Protein AF-A0A354YZP4-F1 (afdb_monomer_lite)

Foldseek 3Di:
DDPPPDDALVRLLVVLAVVVVVPDQEDASEALVPDVRSVVSLVVNVVRDDNHHYDYDDD

pLDDT: mean 93.14, std 6.36, range [65.56, 97.81]

Structure (mmCIF, N/CA/C/O backbone):
data_AF-A0A354YZP4-F1
#
_entry.id   AF-A0A354YZP4-F1
#
loop_
_atom_site.group_PDB
_atom_site.id
_atom_site.type_symbol
_atom_site.label_atom_id
_atom_site.label_alt_id
_atom_site.label_comp_id
_atom_site.label_asym_id
_atom_site.label_entity_id
_atom_site.label_seq_id
_atom_site.pdbx_PDB_ins_code
_atom_site.Cartn_x
_atom_site.Cartn_y
_atom_site.Cartn_z
_atom_site.occupancy
_atom_site.B_iso_or_equiv
_atom_site.auth_seq_id
_atom_site.auth_comp_id
_atom_site.auth_asym_id
_atom_site.auth_atom_id
_atom_site.pdbx_PDB_model_num
ATOM 1 N N . GLN A 1 1 ? 2.835 10.904 -6.433 1.00 65.56 1 GLN A N 1
ATOM 2 C CA . GLN A 1 1 ? 4.180 10.433 -6.037 1.00 65.56 1 GLN A CA 1
ATOM 3 C C . GLN A 1 1 ? 5.191 11.540 -6.282 1.00 65.56 1 GLN A C 1
ATOM 5 O O . GLN A 1 1 ? 5.183 12.105 -7.370 1.00 65.56 1 GLN A O 1
ATOM 10 N N . SER A 1 2 ? 6.013 11.873 -5.284 1.00 80.00 2 SER A N 1
ATOM 11 C CA . SER A 1 2 ? 7.062 12.895 -5.413 1.00 80.00 2 SER A CA 1
ATOM 12 C C . SER A 1 2 ? 8.353 12.268 -5.955 1.00 80.00 2 SER A C 1
ATOM 14 O O . SER A 1 2 ? 8.701 11.168 -5.513 1.00 80.00 2 SER A O 1
ATOM 16 N N . PRO A 1 3 ? 9.081 12.925 -6.877 1.00 73.00 3 PRO A N 1
ATOM 17 C CA . PRO A 1 3 ? 10.378 12.439 -7.347 1.00 73.00 3 PRO A CA 1
ATOM 18 C C . PRO A 1 3 ? 11.318 12.121 -6.175 1.00 73.00 3 PRO A C 1
ATOM 20 O O . PRO A 1 3 ? 11.439 12.913 -5.244 1.00 73.00 3 PRO A O 1
ATOM 23 N N . GLY A 1 4 ? 11.955 10.947 -6.200 1.00 76.31 4 GLY A N 1
ATOM 24 C CA . GLY A 1 4 ? 12.871 10.494 -5.143 1.00 76.31 4 GLY A CA 1
ATOM 25 C C . GLY A 1 4 ? 12.207 9.941 -3.875 1.00 76.31 4 GLY A C 1
ATOM 26 O O . GLY A 1 4 ? 12.913 9.497 -2.977 1.00 76.31 4 GLY A O 1
ATOM 27 N N . CYS A 1 5 ? 10.873 9.912 -3.792 1.00 79.31 5 CYS A N 1
ATOM 28 C CA . CYS A 1 5 ? 10.134 9.415 -2.626 1.00 79.31 5 CYS A CA 1
ATOM 29 C C . CYS A 1 5 ? 9.588 7.988 -2.837 1.00 79.31 5 CYS A C 1
ATOM 31 O O . CYS A 1 5 ? 8.454 7.670 -2.478 1.00 79.31 5 CYS A O 1
ATOM 33 N N . SER A 1 6 ? 10.380 7.124 -3.476 1.00 83.56 6 SER A N 1
ATOM 34 C CA . SER A 1 6 ? 10.015 5.720 -3.671 1.00 83.56 6 SER A CA 1
ATOM 35 C C . SER A 1 6 ? 10.171 4.951 -2.362 1.00 83.56 6 SER A C 1
ATOM 37 O O . SER A 1 6 ? 11.202 5.041 -1.700 1.00 83.56 6 SER A O 1
ATOM 39 N N . MET A 1 7 ? 9.155 4.170 -2.003 1.00 87.19 7 MET A N 1
ATOM 40 C CA . MET A 1 7 ? 9.171 3.301 -0.829 1.00 87.19 7 MET A CA 1
ATOM 41 C C . MET A 1 7 ? 9.167 1.839 -1.263 1.00 87.19 7 MET A C 1
ATOM 43 O O . MET A 1 7 ? 8.430 1.460 -2.176 1.00 87.19 7 MET A O 1
ATOM 47 N N . THR A 1 8 ? 9.932 1.006 -0.564 1.00 90.44 8 THR A N 1
ATOM 48 C CA . THR A 1 8 ? 9.804 -0.452 -0.661 1.00 90.44 8 THR A CA 1
ATOM 49 C C . THR A 1 8 ? 8.467 -0.911 -0.074 1.00 90.44 8 THR A C 1
ATOM 51 O O . THR A 1 8 ? 7.853 -0.208 0.732 1.00 90.44 8 THR A O 1
ATOM 54 N N . THR A 1 9 ? 8.018 -2.121 -0.410 1.00 88.19 9 THR A N 1
ATOM 55 C CA . THR A 1 9 ? 6.780 -2.694 0.149 1.00 88.19 9 THR A CA 1
ATOM 56 C C . THR A 1 9 ? 6.790 -2.728 1.681 1.00 88.19 9 THR A C 1
ATOM 58 O O . THR A 1 9 ? 5.791 -2.388 2.311 1.00 88.19 9 THR A O 1
ATOM 61 N N . ALA A 1 10 ? 7.935 -3.045 2.296 1.00 91.38 10 ALA A N 1
ATOM 62 C CA . ALA A 1 10 ? 8.090 -3.035 3.751 1.00 91.38 10 ALA A CA 1
ATOM 63 C C . ALA A 1 10 ? 7.920 -1.627 4.350 1.00 91.38 10 ALA A C 1
ATOM 65 O O . ALA A 1 10 ? 7.256 -1.463 5.373 1.00 91.38 10 ALA A O 1
ATOM 66 N N . GLN A 1 11 ? 8.472 -0.602 3.692 1.00 94.19 11 GLN A N 1
ATOM 67 C CA . GLN A 1 11 ? 8.302 0.792 4.107 1.00 94.19 11 GLN A CA 1
ATOM 68 C C . GLN A 1 11 ? 6.850 1.261 3.944 1.00 94.19 11 GLN A C 1
ATOM 70 O O . GLN A 1 11 ? 6.327 1.922 4.842 1.00 94.19 11 GLN A O 1
ATOM 75 N N . LYS A 1 12 ? 6.177 0.877 2.848 1.00 93.25 12 LYS A N 1
ATOM 76 C CA . LYS A 1 12 ? 4.748 1.168 2.641 1.00 93.25 12 LYS A CA 1
ATOM 77 C C . LYS A 1 12 ? 3.885 0.539 3.747 1.00 93.25 12 LYS A C 1
ATOM 79 O O . LYS A 1 12 ? 3.025 1.214 4.300 1.00 93.25 12 LYS A O 1
ATOM 84 N N . LEU A 1 13 ? 4.149 -0.717 4.122 1.00 94.38 13 LEU A N 1
ATOM 85 C CA . LEU A 1 13 ? 3.456 -1.414 5.216 1.00 94.38 13 LEU A CA 1
ATOM 86 C C . LEU A 1 13 ? 3.658 -0.746 6.579 1.00 94.38 13 LEU A C 1
ATOM 88 O O . LEU A 1 13 ? 2.700 -0.607 7.338 1.00 94.38 13 LEU A O 1
ATOM 92 N N . ALA A 1 14 ? 4.889 -0.336 6.896 1.00 95.31 14 ALA A N 1
ATOM 93 C CA . ALA A 1 14 ? 5.177 0.365 8.145 1.00 95.31 14 ALA A CA 1
ATOM 94 C C . ALA A 1 14 ? 4.402 1.689 8.228 1.00 95.31 14 ALA A C 1
ATOM 96 O O . ALA A 1 14 ? 3.734 1.943 9.227 1.00 95.31 14 ALA A O 1
ATOM 97 N N . MET A 1 15 ? 4.417 2.478 7.148 1.00 95.38 15 MET A N 1
ATOM 98 C CA . MET A 1 15 ? 3.658 3.727 7.058 1.00 95.38 15 MET A CA 1
ATOM 99 C C . MET A 1 15 ? 2.147 3.490 7.173 1.00 95.38 15 MET A C 1
ATOM 101 O O . MET A 1 15 ? 1.474 4.195 7.918 1.00 95.38 15 MET A O 1
ATOM 105 N N . ALA A 1 16 ? 1.615 2.476 6.481 1.00 96.25 16 ALA A N 1
ATOM 106 C CA . ALA A 1 16 ? 0.196 2.131 6.521 1.00 96.25 16 ALA A CA 1
ATOM 107 C C . ALA A 1 16 ? -0.291 1.844 7.948 1.00 96.25 16 ALA A C 1
ATOM 109 O O . ALA A 1 16 ? -1.338 2.345 8.347 1.00 96.25 16 ALA A O 1
ATOM 110 N N . ARG A 1 17 ? 0.488 1.090 8.735 1.00 96.06 17 ARG A N 1
ATOM 111 C CA . ARG A 1 17 ? 0.171 0.808 10.144 1.00 96.06 17 ARG A CA 1
ATOM 112 C C . ARG A 1 17 ? 0.152 2.078 10.985 1.00 96.06 17 ARG A C 1
ATOM 114 O O . ARG A 1 17 ? -0.816 2.310 11.691 1.00 96.06 17 ARG A O 1
ATOM 121 N N . THR A 1 18 ? 1.163 2.935 10.842 1.00 97.00 18 THR A N 1
ATOM 122 C CA . THR A 1 18 ? 1.214 4.211 11.570 1.00 97.00 18 THR A CA 1
ATOM 123 C C . THR A 1 18 ? 0.025 5.115 11.242 1.00 97.00 18 THR A C 1
ATOM 125 O O . THR A 1 18 ? -0.511 5.764 12.134 1.00 97.00 18 THR A O 1
ATOM 128 N N . LEU A 1 19 ? -0.411 5.155 9.980 1.00 96.94 19 LEU A N 1
ATOM 129 C CA . LEU A 1 19 ? -1.580 5.940 9.574 1.00 96.94 19 LEU A CA 1
ATOM 130 C C . LEU A 1 19 ? -2.885 5.362 10.136 1.00 96.94 19 LEU A C 1
ATOM 132 O O . LEU A 1 19 ? -3.739 6.116 10.588 1.00 96.94 19 LEU A O 1
ATOM 136 N N . VAL A 1 20 ? -3.028 4.037 10.156 1.00 96.69 20 VAL A N 1
ATOM 137 C CA . VAL A 1 20 ? -4.181 3.364 10.774 1.00 96.69 20 VAL A CA 1
ATOM 138 C C . VAL A 1 20 ? -4.225 3.622 12.281 1.00 96.69 20 VAL A C 1
ATOM 140 O O . VAL A 1 20 ? -5.278 3.982 12.797 1.00 96.69 20 VAL A O 1
ATOM 143 N N . ASP A 1 21 ? -3.087 3.523 12.973 1.00 96.31 21 ASP A N 1
ATOM 144 C CA . ASP A 1 21 ? -2.981 3.803 14.412 1.00 96.31 21 ASP A CA 1
ATOM 145 C C . ASP A 1 21 ? -3.281 5.275 14.746 1.00 96.31 21 ASP A C 1
ATOM 147 O O . ASP A 1 21 ? -3.774 5.583 15.831 1.00 96.31 21 ASP A O 1
ATOM 151 N N . LEU A 1 22 ? -3.025 6.194 13.805 1.00 97.50 22 LEU A N 1
ATOM 152 C CA . LEU A 1 22 ? -3.417 7.604 13.907 1.00 97.50 22 LEU A CA 1
ATOM 153 C C . LEU A 1 22 ? -4.943 7.802 13.807 1.00 97.50 22 LEU A C 1
ATOM 155 O O . LEU A 1 22 ? -5.440 8.876 14.142 1.00 97.50 22 LEU A O 1
ATOM 159 N N . GLY A 1 23 ? -5.686 6.780 13.376 1.00 96.81 23 GLY A N 1
ATOM 160 C CA . GLY A 1 23 ? -7.143 6.801 13.285 1.00 96.81 23 GLY A CA 1
ATOM 161 C C . GLY A 1 23 ? -7.672 7.409 11.989 1.00 96.81 23 GLY A C 1
ATOM 162 O O . GLY A 1 23 ? -8.719 8.049 12.010 1.00 96.81 23 GLY A O 1
ATOM 163 N N . VAL A 1 24 ? -6.959 7.255 10.866 1.00 97.81 24 VAL A N 1
ATOM 164 C CA . VAL A 1 24 ? -7.488 7.686 9.560 1.00 97.81 24 VAL A CA 1
ATOM 165 C C . VAL A 1 24 ? -8.699 6.844 9.160 1.00 97.81 24 VAL A C 1
ATOM 167 O O . VAL A 1 24 ? -8.686 5.624 9.296 1.00 97.81 24 VAL A O 1
ATOM 170 N N . ASP A 1 25 ? -9.720 7.473 8.582 1.00 97.44 25 ASP A N 1
ATOM 171 C CA . ASP A 1 25 ? -10.892 6.747 8.078 1.00 97.44 25 ASP A CA 1
ATOM 172 C C . ASP A 1 25 ? -10.600 6.002 6.770 1.00 97.44 25 ASP A C 1
ATOM 174 O O . ASP A 1 25 ? -11.222 4.986 6.460 1.00 97.44 25 ASP A O 1
ATOM 178 N N . THR A 1 26 ? -9.673 6.516 5.956 1.00 96.88 26 THR A N 1
ATOM 179 C CA . THR A 1 26 ? -9.337 5.964 4.637 1.00 96.88 26 THR A CA 1
ATOM 180 C C . THR A 1 26 ? -7.841 6.057 4.360 1.00 96.88 26 THR A C 1
ATOM 182 O O . THR A 1 26 ? -7.220 7.096 4.573 1.00 96.88 26 THR A O 1
ATOM 185 N N . LEU A 1 27 ? -7.280 4.972 3.828 1.00 97.56 27 LEU A N 1
ATOM 186 C CA . LEU A 1 27 ? -5.891 4.847 3.409 1.00 97.56 27 LEU A CA 1
ATOM 187 C C . LEU A 1 27 ? -5.816 4.602 1.894 1.00 97.56 27 LEU A C 1
ATOM 189 O O . LEU A 1 27 ? -6.187 3.529 1.416 1.00 97.56 27 LEU A O 1
ATOM 193 N N . GLU A 1 28 ? -5.293 5.566 1.137 1.00 96.75 28 GLU A N 1
ATOM 194 C CA . GLU A 1 28 ? -4.924 5.358 -0.269 1.00 96.75 28 GLU A CA 1
ATOM 195 C C . GLU A 1 28 ? -3.595 4.583 -0.343 1.00 96.75 28 GLU A C 1
ATOM 197 O O . GLU A 1 28 ? -2.526 5.114 -0.048 1.00 96.75 28 GLU A O 1
ATOM 202 N N . ALA A 1 29 ? -3.655 3.304 -0.718 1.00 95.38 29 ALA A N 1
ATOM 203 C CA . ALA A 1 29 ? -2.512 2.386 -0.701 1.00 95.38 29 ALA A CA 1
ATOM 204 C C . ALA A 1 29 ? -1.623 2.467 -1.961 1.00 95.38 29 ALA A C 1
ATOM 206 O O . ALA A 1 29 ? -0.544 1.868 -2.002 1.00 95.38 29 ALA A O 1
ATOM 207 N N . GLY A 1 30 ? -2.060 3.202 -2.988 1.00 93.81 30 GLY A N 1
ATOM 208 C CA . GLY A 1 30 ? -1.318 3.436 -4.228 1.00 93.81 30 GLY A CA 1
ATOM 209 C C . GLY A 1 30 ? -2.141 3.178 -5.490 1.00 93.81 30 GLY A C 1
ATOM 210 O O . GLY A 1 30 ? -3.370 3.194 -5.464 1.00 93.81 30 GLY A O 1
ATOM 211 N N . PHE A 1 31 ? -1.452 2.938 -6.610 1.00 95.31 31 PHE A N 1
ATOM 212 C CA . PHE A 1 31 ? -2.069 2.671 -7.910 1.00 95.31 31 PHE A CA 1
ATOM 213 C C . PHE A 1 31 ? -1.786 1.233 -8.361 1.00 95.31 31 PHE A C 1
ATOM 215 O O . PHE A 1 31 ? -0.761 0.957 -8.978 1.00 95.31 31 PHE A O 1
ATOM 222 N N . ALA A 1 32 ? -2.711 0.315 -8.074 1.00 94.44 32 ALA A N 1
ATOM 223 C CA . ALA A 1 32 ? -2.513 -1.120 -8.303 1.00 94.44 32 ALA A CA 1
ATOM 224 C C . ALA A 1 32 ? -2.278 -1.493 -9.781 1.00 94.44 32 ALA A C 1
ATOM 226 O O . ALA A 1 32 ? -1.627 -2.492 -10.060 1.00 94.44 32 ALA A O 1
ATOM 227 N N . ALA A 1 33 ? -2.778 -0.698 -10.734 1.00 95.19 33 ALA A N 1
ATOM 228 C CA . ALA A 1 33 ? -2.587 -0.960 -12.163 1.00 95.19 33 ALA A CA 1
ATOM 229 C C . ALA A 1 33 ? -1.273 -0.389 -12.735 1.00 95.19 33 ALA A C 1
ATOM 231 O O . ALA A 1 33 ? -1.032 -0.519 -13.934 1.00 95.19 33 ALA A O 1
ATOM 232 N N . ALA A 1 34 ? -0.435 0.260 -11.917 1.00 93.12 34 ALA A N 1
ATOM 233 C CA . ALA A 1 34 ? 0.831 0.828 -12.378 1.00 93.12 34 ALA A CA 1
ATOM 234 C C . ALA A 1 34 ? 1.865 -0.255 -12.733 1.00 93.12 34 ALA A C 1
ATOM 236 O O . ALA A 1 34 ? 2.566 -0.131 -13.737 1.00 93.12 34 ALA A O 1
ATOM 237 N N . SER A 1 35 ? 1.950 -1.317 -11.927 1.00 93.25 35 SER A N 1
ATOM 238 C CA . SER A 1 35 ? 2.869 -2.442 -12.120 1.00 93.25 35 SER A CA 1
ATOM 239 C C . SER A 1 35 ? 2.434 -3.667 -11.291 1.00 93.25 35 SER A C 1
ATOM 241 O O . SER A 1 35 ? 1.667 -3.506 -10.338 1.00 93.25 35 SER A O 1
ATOM 243 N N . PRO A 1 36 ? 2.925 -4.889 -11.589 1.00 94.56 36 PRO A N 1
ATOM 244 C CA . PRO A 1 36 ? 2.703 -6.061 -10.732 1.00 94.56 36 PRO A CA 1
ATOM 245 C C . PRO A 1 36 ? 3.199 -5.865 -9.291 1.00 94.56 36 PRO A C 1
ATOM 247 O O . PRO A 1 36 ? 2.550 -6.317 -8.350 1.00 94.56 36 PRO A O 1
ATOM 250 N N . ASP A 1 37 ? 4.306 -5.140 -9.111 1.00 91.00 37 ASP A N 1
ATOM 251 C CA . ASP A 1 37 ? 4.861 -4.842 -7.787 1.00 91.00 37 ASP A CA 1
ATOM 252 C C . ASP A 1 37 ? 3.959 -3.879 -7.001 1.00 91.00 37 ASP A C 1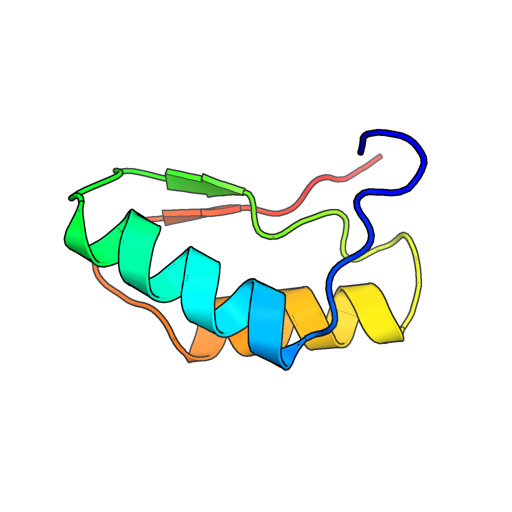
ATOM 254 O O . ASP A 1 37 ? 3.769 -4.043 -5.794 1.00 91.00 37 ASP A O 1
ATOM 258 N N . ASP A 1 38 ? 3.351 -2.893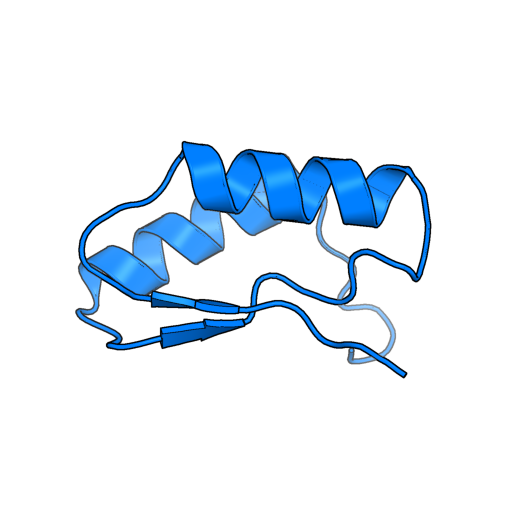 -7.670 1.00 93.06 38 ASP A N 1
ATOM 259 C CA . ASP A 1 38 ? 2.362 -2.010 -7.046 1.00 93.06 38 ASP A CA 1
ATOM 260 C C . ASP A 1 38 ? 1.067 -2.748 -6.711 1.00 93.06 38 ASP A C 1
ATOM 262 O O . ASP A 1 38 ? 0.478 -2.491 -5.658 1.00 93.06 38 ASP A O 1
ATOM 266 N N . PHE A 1 39 ? 0.646 -3.693 -7.556 1.00 95.00 39 PHE A N 1
ATOM 267 C CA . PHE A 1 39 ? -0.490 -4.561 -7.263 1.00 95.00 39 PHE A CA 1
ATOM 268 C C . PHE A 1 39 ? -0.249 -5.377 -5.987 1.00 95.00 39 PHE A C 1
ATOM 270 O O . PHE A 1 39 ? -1.069 -5.340 -5.067 1.00 95.00 39 PHE A O 1
ATOM 277 N N . GLU A 1 40 ? 0.890 -6.066 -5.892 1.00 95.44 40 GLU A N 1
ATOM 278 C CA . GLU A 1 40 ? 1.238 -6.856 -4.707 1.00 95.44 40 GLU A CA 1
ATOM 279 C C . GLU A 1 40 ? 1.433 -5.976 -3.465 1.00 95.44 40 GLU A C 1
ATOM 281 O O . GLU A 1 40 ? 1.008 -6.351 -2.371 1.00 95.44 40 GLU A O 1
ATOM 286 N N . ALA A 1 41 ? 1.977 -4.763 -3.610 1.00 94.31 41 ALA A N 1
ATOM 287 C CA . ALA A 1 41 ? 2.072 -3.816 -2.502 1.00 94.31 41 ALA A CA 1
ATOM 288 C C . ALA A 1 41 ? 0.689 -3.390 -1.977 1.00 94.31 41 ALA A C 1
ATOM 290 O O . ALA A 1 41 ? 0.454 -3.455 -0.768 1.00 94.31 41 ALA A O 1
ATOM 291 N N . VAL A 1 42 ? -0.238 -2.998 -2.860 1.00 96.38 42 VAL A N 1
ATOM 292 C CA . VAL A 1 42 ? -1.614 -2.630 -2.477 1.00 96.38 42 VAL A CA 1
ATOM 293 C C . VA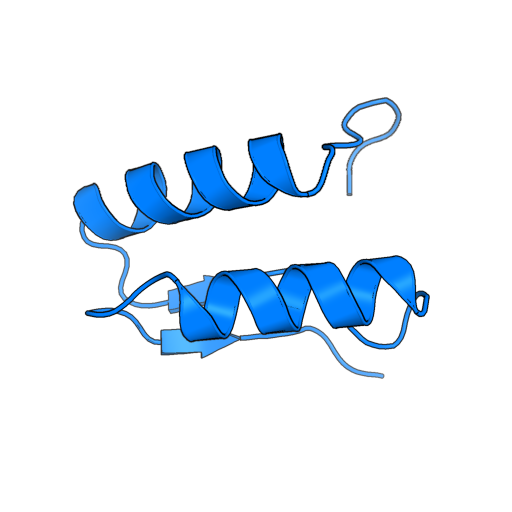L A 1 42 ? -2.324 -3.815 -1.827 1.00 96.38 42 VAL A C 1
ATOM 295 O O . VAL A 1 42 ? -2.914 -3.668 -0.756 1.00 96.38 42 VAL A O 1
ATOM 298 N N . ARG A 1 43 ? -2.220 -5.004 -2.427 1.00 96.69 43 ARG A N 1
ATOM 299 C CA . ARG A 1 43 ? -2.799 -6.244 -1.898 1.00 96.69 43 ARG A CA 1
ATOM 300 C C . ARG A 1 43 ? -2.261 -6.573 -0.506 1.00 96.69 43 ARG A C 1
ATOM 302 O O . ARG A 1 43 ? -3.036 -6.908 0.389 1.00 96.69 43 ARG A O 1
ATOM 309 N N . SER A 1 44 ? -0.949 -6.460 -0.312 1.00 96.25 44 SER A N 1
ATOM 310 C CA . SER A 1 44 ? -0.316 -6.732 0.975 1.00 96.25 44 SER A CA 1
ATOM 311 C C . SER A 1 44 ? -0.766 -5.743 2.047 1.00 96.25 44 SER A C 1
ATOM 313 O O . SER A 1 44 ? -1.002 -6.166 3.177 1.00 96.25 44 SER A O 1
ATOM 315 N N . ILE A 1 45 ? -0.907 -4.454 1.719 1.00 96.44 45 ILE A N 1
ATOM 316 C CA . ILE A 1 45 ? -1.413 -3.439 2.654 1.00 96.44 45 ILE A CA 1
ATOM 317 C C . ILE A 1 45 ? -2.858 -3.757 3.031 1.00 96.44 45 ILE A C 1
ATOM 319 O O . ILE A 1 45 ? -3.154 -3.865 4.217 1.00 96.44 45 ILE A O 1
ATOM 323 N N . ALA A 1 46 ? -3.722 -3.996 2.041 1.00 96.69 46 ALA A N 1
ATOM 324 C CA . ALA A 1 46 ? -5.134 -4.302 2.256 1.00 96.69 46 ALA A CA 1
ATOM 325 C C . ALA A 1 46 ? -5.360 -5.532 3.154 1.00 96.69 46 ALA A C 1
ATOM 327 O O . ALA A 1 46 ? -6.314 -5.556 3.923 1.00 96.69 46 ALA A O 1
ATOM 328 N N . GLY A 1 47 ? -4.479 -6.537 3.092 1.00 96.56 47 GLY A N 1
ATOM 329 C CA . GLY A 1 47 ? -4.535 -7.711 3.971 1.00 96.56 47 GLY A CA 1
ATOM 330 C C . GLY A 1 47 ? -3.863 -7.541 5.340 1.00 96.56 47 GLY A C 1
ATOM 331 O O . GLY A 1 47 ? -4.008 -8.416 6.189 1.00 96.56 47 GLY A O 1
ATOM 332 N N . SER A 1 48 ? -3.107 -6.461 5.558 1.00 95.50 48 SER A N 1
ATOM 333 C CA . SER A 1 48 ? -2.282 -6.269 6.764 1.00 95.50 48 SER A CA 1
ATOM 334 C C . SER A 1 48 ? -2.793 -5.193 7.717 1.00 95.50 48 SER A C 1
ATOM 336 O O . SER A 1 48 ? -2.260 -5.081 8.822 1.00 95.50 48 SER A O 1
ATOM 338 N N . VAL A 1 49 ? -3.759 -4.376 7.295 1.00 94.81 49 VAL A N 1
ATOM 339 C CA . VAL A 1 49 ? -4.345 -3.307 8.113 1.00 94.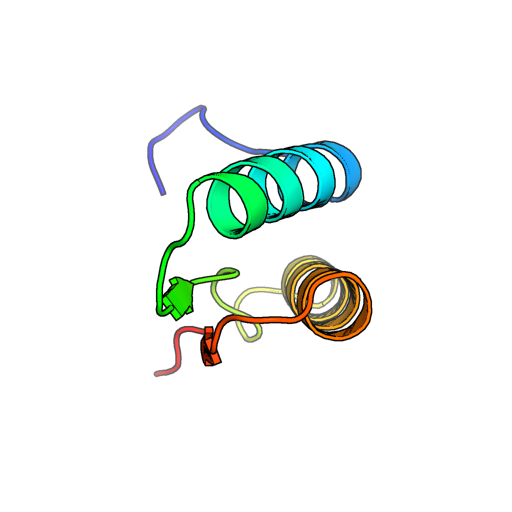81 49 VAL A CA 1
ATOM 340 C C . VAL A 1 49 ? -5.855 -3.481 8.232 1.00 94.81 49 VAL A C 1
ATOM 342 O O . VAL A 1 49 ? -6.496 -4.080 7.374 1.00 94.81 49 VAL A O 1
ATOM 34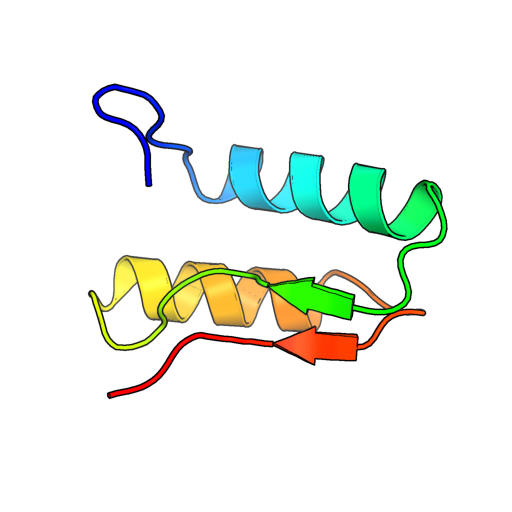5 N N . SER A 1 50 ? -6.426 -2.973 9.320 1.00 94.31 50 SER A N 1
ATOM 346 C CA . SER A 1 50 ? -7.860 -3.050 9.611 1.00 94.31 50 SER A CA 1
ATOM 347 C C . SER A 1 50 ? -8.286 -1.828 10.421 1.00 94.31 50 SER A C 1
ATOM 349 O O . SER A 1 50 ? -7.434 -1.179 11.019 1.00 94.31 50 SER A O 1
ATOM 351 N N . GLY A 1 51 ? -9.582 -1.513 10.446 1.00 94.06 51 GLY A N 1
ATOM 352 C CA . GLY A 1 51 ? -10.109 -0.352 11.178 1.00 94.06 51 GLY A CA 1
ATOM 353 C C . GLY A 1 51 ? -10.239 0.931 10.350 1.00 94.06 51 GLY A C 1
ATOM 354 O O . GLY A 1 51 ? -10.844 1.881 10.826 1.00 94.06 51 GLY A O 1
ATOM 355 N N . CYS A 1 52 ? -9.764 0.936 9.101 1.00 96.69 52 CYS A N 1
ATOM 356 C CA . CYS A 1 52 ? -10.006 1.997 8.122 1.00 96.69 52 CYS A CA 1
ATOM 357 C C . CYS A 1 52 ? -10.402 1.404 6.760 1.00 96.69 52 CYS A C 1
ATOM 359 O O . CYS A 1 52 ? -10.142 0.230 6.479 1.00 96.69 52 CYS A O 1
ATOM 361 N N . GLY A 1 53 ? -10.999 2.213 5.886 1.00 97.56 53 GLY A N 1
ATOM 362 C CA . GLY A 1 5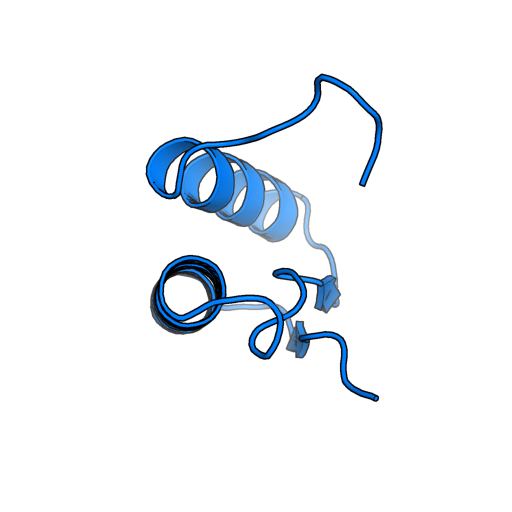3 ? -11.161 1.861 4.476 1.00 97.56 53 GLY A CA 1
ATOM 363 C C . GLY A 1 53 ? -9.810 1.855 3.757 1.00 97.56 53 GLY A C 1
ATOM 364 O O . GLY A 1 53 ? -8.980 2.730 3.993 1.00 97.56 53 GLY A O 1
ATOM 365 N N . VAL A 1 54 ? -9.576 0.893 2.863 1.00 97.44 54 VAL A N 1
ATOM 366 C CA . VAL A 1 54 ? -8.380 0.863 2.003 1.00 97.44 54 VAL A CA 1
ATOM 367 C C . VAL A 1 54 ? -8.804 1.124 0.562 1.00 97.44 54 VAL A C 1
ATOM 369 O O . VAL A 1 54 ? -9.681 0.439 0.038 1.00 97.44 54 VAL A O 1
ATOM 372 N N . ALA A 1 55 ? -8.180 2.113 -0.075 1.00 97.12 55 ALA A N 1
ATOM 373 C CA . ALA A 1 55 ? -8.476 2.547 -1.436 1.00 97.12 55 ALA A CA 1
ATOM 374 C C . ALA A 1 55 ? -7.244 2.423 -2.345 1.00 97.12 55 ALA A C 1
ATOM 376 O O . ALA A 1 55 ? -6.102 2.503 -1.890 1.00 97.12 55 ALA A O 1
ATOM 377 N N . ALA A 1 56 ? -7.479 2.260 -3.646 1.00 96.56 56 ALA A N 1
ATOM 378 C CA . ALA A 1 56 ? -6.447 2.288 -4.676 1.00 96.56 56 ALA A CA 1
ATOM 379 C C . ALA A 1 56 ? -6.898 3.180 -5.839 1.00 96.56 56 ALA A C 1
ATOM 381 O O . ALA A 1 56 ? -8.075 3.175 -6.200 1.00 96.56 56 ALA A O 1
ATOM 382 N N . LEU A 1 57 ? -5.964 3.925 -6.436 1.00 95.94 57 LEU A N 1
ATOM 383 C CA . LEU A 1 57 ? -6.232 4.705 -7.644 1.00 95.94 57 LEU A CA 1
ATOM 384 C C . LEU A 1 57 ? -6.572 3.787 -8.828 1.00 95.94 57 LEU A C 1
ATOM 386 O O . LEU A 1 57 ? -6.075 2.663 -8.925 1.00 95.94 57 LEU A O 1
ATOM 390 N N . ALA A 1 58 ? -7.375 4.300 -9.758 1.00 94.38 58 ALA A N 1
ATOM 391 C CA . ALA A 1 58 ? -7.746 3.651 -11.014 1.00 94.38 58 ALA A CA 1
ATOM 392 C C . ALA A 1 58 ? -7.832 4.691 -12.149 1.00 94.38 58 ALA A C 1
ATOM 394 O O . ALA A 1 58 ? -7.978 5.884 -11.875 1.00 94.38 58 ALA A O 1
ATOM 395 N N . ARG A 1 59 ? -7.734 4.240 -13.408 1.00 90.38 59 ARG A N 1
ATOM 396 C CA . ARG A 1 59 ? -7.931 5.052 -14.622 1.00 90.38 59 ARG A CA 1
ATOM 397 C C . ARG A 1 59 ? -8.734 4.287 -15.664 1.00 90.38 59 ARG A C 1
ATOM 399 O O . ARG A 1 59 ? -8.580 3.045 -15.684 1.00 90.38 59 ARG A O 1
#

Radius of gyration: 10.96 Å; chains: 1; bounding box: 24×21×29 Å

Secondary structure (DSSP, 8-state):
--TT----HHHHHHHHHHHHHTT-SEEE---TTS-HHHHHHHHHHHHH--SSEEE----

Sequence (59 aa):
QSPGCSMTTAQKLAMARTLVDLGVDTLEAGFAAASPDDFEAVRSIAGSVSGCGVAALAR